Protein AF-A0A9Q8WI59-F1 (afdb_monomer)

Organism: NCBI:txid145971

pLDDT: mean 97.94, std 1.36, range [86.5, 98.88]

Nearest PDB structures (foldseek):
  1bpl-assembly1_A  TM=9.957E-01  e=8.759E-16  Bacillus licheniformis
  3bh4-assembly2_B  TM=9.987E-01  e=9.321E-16  Bacillus amyloliquefaciens
  1e43-assembly1_A  TM=9.974E-01  e=1.737E-15  Bacillus amyloliquefaciens
  1ob0-assembly1_A  TM=9.979E-01  e=8.231E-15  Bacillus licheniformis
  4uzu-assembly1_A  TM=9.867E-01  e=9.920E-15  Geobacillus stearothermophilus

Sequence (131 aa):
MFQAFEWNIPADQQHWKRLKEAVPKLKAIGVDNIWLPPGCKAQSAEGNGYDIYDLYDLGEFDQKGGKSTKWGPKEDLIELCKAAKENGIGVYWDAVLNHKAGADKTERCRVVEVDENDRNKETSEPYEIEG

Mean predicted aligned error: 2.88 Å

Secondary structure (DSSP, 8-state):
-EE---TT--SSS-HHHHHHHHHHHHHHTT--EEE----SEESSTT--SSSEEESS-SS-S-BTTBSSBTTB-HHHHHHHHHHHHHTT-EEE-----S-----SS--EEEE--B-SS-TTSB-S--EEEE-

Foldseek 3Di:
DEALDDDPDFLPQCSLVVLLVCLLVCVVVPAQEYEYFAQADALAQLDSCLQPADSPQSLCDQPRNGSGHSNHHPVSNVSSCVSCVVSNHHYHHDDNDPDHHNDPAWDKDWDFDADPVDRVHTDDDIDIDTD

Solvent-accessible surface area (backbone atoms only — not comparable to full-atom values): 7354 Å² total; per-residue (Å²): 112,42,77,68,67,68,94,80,65,72,68,73,37,48,50,30,55,55,50,40,71,39,41,64,60,44,37,76,75,68,41,48,31,37,34,44,60,34,60,31,26,23,50,36,44,70,41,76,16,84,46,27,47,37,88,83,32,40,12,74,50,82,51,56,90,34,37,40,24,22,46,20,37,39,71,44,48,53,53,23,54,50,47,27,54,76,62,64,28,48,81,42,79,49,80,77,75,92,67,75,33,67,72,94,66,67,49,79,45,81,46,63,48,51,37,93,91,44,75,88,40,74,73,50,76,78,45,76,48,76,83

Radius of gyration: 19.03 Å; Cα contacts (8 Å, |Δi|>4): 237; chains: 1; bounding box: 47×27×52 Å

Structure (mmCIF, N/CA/C/O backbone):
data_AF-A0A9Q8WI59-F1
#
_entry.id   AF-A0A9Q8WI59-F1
#
loop_
_atom_site.group_PDB
_atom_site.id
_atom_site.type_symbol
_atom_site.label_atom_id
_atom_site.label_alt_id
_atom_site.label_comp_id
_atom_site.label_asym_id
_atom_site.label_entity_id
_atom_site.label_seq_id
_atom_site.pdbx_PDB_ins_code
_atom_site.Cartn_x
_atom_site.Cartn_y
_atom_site.Ca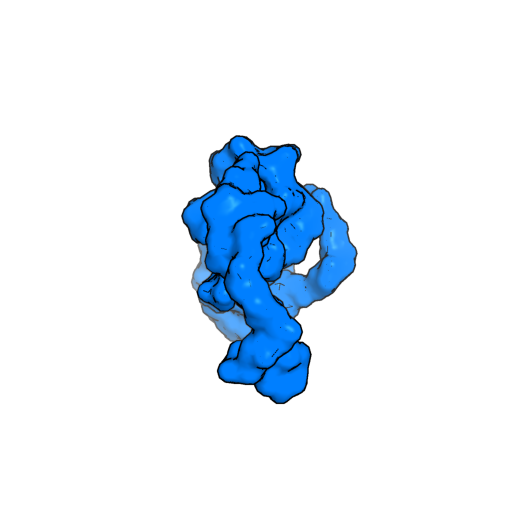rtn_z
_atom_site.occupancy
_atom_site.B_iso_or_equiv
_atom_site.auth_seq_id
_atom_site.auth_comp_id
_atom_site.auth_asym_id
_atom_site.auth_atom_id
_atom_site.pdbx_PDB_model_num
ATOM 1 N N . MET A 1 1 ? -18.381 -8.282 2.597 1.00 93.62 1 MET A N 1
ATOM 2 C CA . MET A 1 1 ? -16.993 -7.783 2.468 1.00 93.62 1 MET A CA 1
ATOM 3 C C . MET A 1 1 ? -17.049 -6.353 1.955 1.00 93.62 1 MET A C 1
ATOM 5 O O . MET A 1 1 ? -17.897 -6.085 1.114 1.00 93.62 1 MET A O 1
ATOM 9 N N . PHE A 1 2 ? -16.214 -5.455 2.479 1.00 98.25 2 PHE A N 1
ATOM 10 C CA . 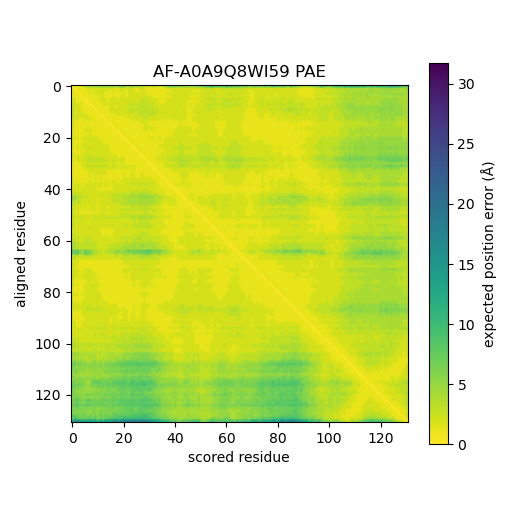PHE A 1 2 ? -16.211 -4.022 2.156 1.00 98.25 2 PHE A CA 1
ATOM 11 C C . PHE A 1 2 ? -14.813 -3.570 1.711 1.00 98.25 2 PHE A C 1
ATOM 13 O O . PHE A 1 2 ? -13.846 -3.788 2.441 1.00 98.25 2 PHE A O 1
ATOM 20 N N . GLN A 1 3 ? -14.700 -2.946 0.536 1.00 98.56 3 GLN A N 1
ATOM 21 C CA . GLN A 1 3 ? -13.463 -2.286 0.110 1.00 98.56 3 GLN A CA 1
ATOM 22 C C . GLN A 1 3 ? -13.307 -0.991 0.910 1.00 98.56 3 GLN A C 1
ATOM 24 O O . GLN A 1 3 ? -14.105 -0.068 0.776 1.00 98.56 3 GLN A O 1
ATOM 29 N N . ALA A 1 4 ? -12.299 -0.940 1.776 1.00 98.12 4 ALA A N 1
ATOM 30 C CA . ALA A 1 4 ? -12.166 0.087 2.802 1.00 98.12 4 ALA A CA 1
ATOM 31 C C . ALA A 1 4 ? -11.323 1.287 2.349 1.00 98.12 4 ALA A C 1
ATOM 33 O O . ALA A 1 4 ? -10.617 1.895 3.149 1.00 98.12 4 ALA A O 1
ATOM 34 N N . PHE A 1 5 ? -11.361 1.619 1.061 1.00 98.50 5 PHE A N 1
ATOM 35 C CA . PHE A 1 5 ? -10.666 2.762 0.478 1.00 98.50 5 PHE A CA 1
ATOM 36 C C . PHE A 1 5 ? -11.305 3.151 -0.856 1.00 98.50 5 PHE A C 1
ATOM 38 O O . PHE A 1 5 ? -12.027 2.366 -1.469 1.00 98.50 5 PHE A O 1
ATOM 45 N N . GLU A 1 6 ? -10.995 4.354 -1.319 1.00 98.00 6 GLU A N 1
ATOM 46 C CA . GLU A 1 6 ? -11.267 4.813 -2.677 1.00 98.00 6 GLU A CA 1
ATOM 47 C C . GLU A 1 6 ? -10.039 5.566 -3.214 1.00 98.00 6 GLU A C 1
ATOM 49 O O . GLU A 1 6 ? -9.076 5.800 -2.480 1.00 98.00 6 GLU A O 1
ATOM 54 N N . TRP A 1 7 ? -10.021 5.871 -4.510 1.00 98.06 7 TRP A N 1
ATOM 55 C CA . TRP A 1 7 ? -8.820 6.347 -5.203 1.00 98.06 7 TRP A CA 1
ATOM 56 C C . TRP A 1 7 ? -8.325 7.724 -4.726 1.00 98.06 7 TRP A C 1
ATOM 58 O O . TRP A 1 7 ? -7.117 7.966 -4.666 1.00 98.06 7 TRP A O 1
ATOM 68 N N . ASN A 1 8 ? -9.249 8.617 -4.378 1.00 97.69 8 ASN A N 1
ATOM 69 C CA . ASN A 1 8 ? -9.018 10.039 -4.123 1.00 97.69 8 ASN A CA 1
ATOM 70 C C . ASN A 1 8 ? -8.911 10.386 -2.634 1.00 97.69 8 ASN A C 1
ATOM 72 O O . ASN A 1 8 ? -8.952 11.568 -2.282 1.00 97.69 8 ASN A O 1
ATOM 76 N N . ILE A 1 9 ? -8.730 9.387 -1.763 1.00 97.69 9 ILE A N 1
ATOM 77 C CA . ILE A 1 9 ? -8.539 9.635 -0.336 1.00 97.69 9 ILE A CA 1
ATOM 78 C C . ILE A 1 9 ? -7.324 10.556 -0.192 1.00 97.69 9 ILE A C 1
ATOM 80 O O . ILE A 1 9 ? -6.288 10.282 -0.810 1.00 97.69 9 ILE A O 1
ATOM 84 N N . PRO A 1 10 ? -7.427 11.648 0.584 1.00 97.56 10 PRO A N 1
ATOM 85 C CA . PRO A 1 10 ? -6.324 12.583 0.748 1.00 97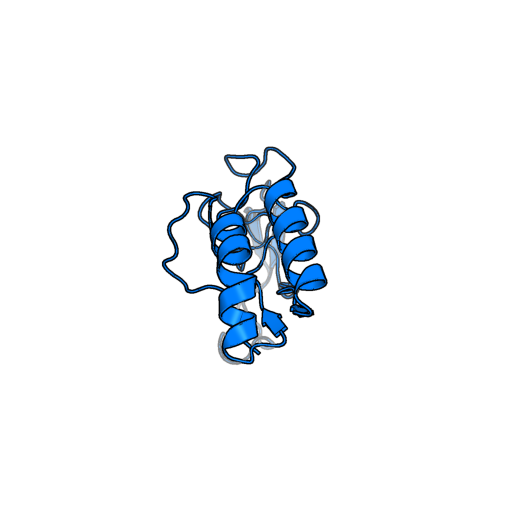.56 10 PRO A CA 1
ATOM 86 C C . PRO A 1 10 ? -5.097 11.877 1.332 1.00 97.56 10 PRO A C 1
ATOM 88 O O . PRO A 1 10 ? -5.215 11.042 2.230 1.00 97.56 10 PRO A O 1
ATOM 91 N N . ALA A 1 11 ? -3.908 12.236 0.846 1.00 97.38 11 ALA A N 1
ATOM 92 C CA . ALA A 1 11 ? -2.626 11.729 1.339 1.00 97.38 11 ALA A CA 1
ATOM 93 C C . ALA A 1 11 ? -2.212 12.395 2.669 1.00 97.38 11 ALA A C 1
ATOM 95 O O . ALA A 1 11 ? -1.109 12.907 2.824 1.00 97.38 11 ALA A O 1
ATOM 96 N N . ASP A 1 12 ? -3.125 12.417 3.638 1.00 97.88 12 ASP A N 1
ATOM 97 C CA . ASP A 1 12 ? -2.945 13.064 4.942 1.00 97.88 12 ASP A CA 1
ATOM 98 C C . ASP A 1 12 ? -2.541 12.095 6.062 1.00 97.88 12 ASP A C 1
ATOM 100 O O . ASP A 1 12 ? -2.481 12.477 7.236 1.00 97.88 12 ASP A O 1
ATOM 104 N N . GLN A 1 13 ? -2.258 10.838 5.704 1.00 98.00 13 GLN A N 1
ATOM 105 C CA . GLN A 1 13 ? -1.777 9.801 6.616 1.00 98.00 13 GLN A CA 1
ATOM 106 C C . GLN A 1 13 ? -2.770 9.465 7.747 1.00 98.00 13 GLN A C 1
ATOM 108 O O . GLN A 1 13 ? -2.373 8.899 8.763 1.00 98.00 13 GLN A O 1
ATOM 113 N N . GLN A 1 14 ? -4.058 9.814 7.607 1.00 98.50 14 GLN A N 1
ATOM 114 C CA . GLN A 1 14 ? -5.082 9.548 8.631 1.00 98.50 14 GLN A CA 1
ATOM 115 C C . GLN A 1 14 ? -6.020 8.382 8.283 1.00 98.50 14 GLN A C 1
ATOM 117 O O . GLN A 1 14 ? -6.953 8.101 9.039 1.00 98.50 14 GLN A O 1
ATOM 122 N N . HIS A 1 15 ? -5.824 7.694 7.154 1.00 98.75 15 HIS A N 1
ATOM 123 C CA . HIS A 1 15 ? -6.771 6.678 6.682 1.00 98.75 15 HIS A CA 1
ATOM 124 C C . HIS A 1 15 ? -6.926 5.503 7.653 1.00 98.75 15 HIS A C 1
ATOM 126 O O . HIS A 1 15 ? -8.049 5.106 7.965 1.00 98.75 15 HIS A O 1
ATOM 132 N N . TRP A 1 16 ? -5.828 5.011 8.229 1.00 98.81 16 TRP A N 1
ATOM 133 C CA . TRP A 1 16 ? -5.884 3.963 9.257 1.00 98.81 16 TRP A CA 1
ATOM 134 C C . TRP A 1 16 ? -6.722 4.362 10.473 1.00 98.81 16 TRP A C 1
ATOM 136 O O . TRP A 1 16 ? -7.539 3.569 10.948 1.00 98.81 16 TRP A O 1
ATOM 146 N N . LYS A 1 17 ? -6.614 5.616 10.925 1.00 98.88 17 LYS A N 1
ATOM 147 C CA . LYS A 1 17 ? -7.422 6.136 12.037 1.00 98.88 17 LYS A CA 1
ATOM 148 C C . LYS A 1 17 ? -8.897 6.262 11.664 1.00 98.88 17 LYS A C 1
ATOM 150 O O . LYS A 1 17 ? -9.745 5.831 12.442 1.00 98.88 17 LYS A O 1
ATOM 155 N N . ARG A 1 18 ? -9.205 6.764 10.461 1.00 98.69 18 ARG A N 1
ATOM 156 C CA . ARG A 1 18 ? -10.587 6.830 9.946 1.00 98.69 18 ARG A CA 1
ATOM 157 C C . ARG A 1 18 ? -11.237 5.454 9.915 1.00 98.69 18 ARG A C 1
ATOM 159 O O . ARG A 1 18 ? -12.372 5.300 10.361 1.00 98.69 18 ARG A O 1
ATOM 166 N N . LEU A 1 19 ? -10.515 4.447 9.424 1.00 98.62 19 LEU A N 1
ATOM 167 C CA . LEU A 1 19 ? -11.010 3.075 9.411 1.00 98.62 19 LEU A CA 1
ATOM 168 C C . LEU A 1 19 ? -11.210 2.536 10.825 1.00 98.62 19 LEU A C 1
ATOM 170 O O . LEU A 1 19 ? -12.252 1.939 11.089 1.00 98.62 19 LEU A O 1
ATOM 174 N N . LYS A 1 20 ? -10.278 2.800 11.749 1.00 98.81 20 LYS A N 1
ATOM 175 C CA . LYS A 1 20 ? -10.400 2.374 13.150 1.00 98.81 20 LYS A CA 1
ATOM 176 C C . LYS A 1 20 ? -11.689 2.907 13.781 1.00 98.81 20 LYS A C 1
ATOM 178 O O . LYS A 1 20 ? -12.412 2.160 14.432 1.00 98.81 20 LYS A O 1
ATOM 183 N N . GLU A 1 21 ? -11.999 4.182 13.553 1.00 98.75 21 GLU A N 1
ATOM 184 C CA . GLU A 1 21 ? -13.228 4.826 14.037 1.00 98.75 21 GLU A CA 1
ATOM 185 C C . GLU A 1 21 ? -14.497 4.311 13.335 1.00 98.75 21 GLU A C 1
ATOM 187 O O . GLU A 1 21 ? -15.580 4.297 13.925 1.00 98.75 21 GLU A O 1
ATOM 192 N N . ALA A 1 22 ? -14.381 3.874 12.079 1.00 98.38 22 ALA A N 1
ATOM 193 C CA . ALA A 1 22 ? -15.496 3.354 11.294 1.00 98.38 22 ALA A CA 1
ATOM 194 C C . ALA A 1 22 ? -15.847 1.891 11.615 1.00 98.38 22 ALA A C 1
ATOM 196 O O . ALA A 1 22 ? -17.005 1.509 11.441 1.00 98.38 22 ALA A O 1
ATOM 197 N N . VAL A 1 23 ? -14.898 1.081 12.099 1.00 98.62 23 VAL A N 1
ATOM 198 C CA . VAL A 1 23 ? -15.067 -0.364 12.360 1.00 98.62 23 VAL A CA 1
ATOM 199 C C . VAL A 1 23 ? -16.364 -0.708 13.119 1.00 98.62 23 VAL A C 1
ATOM 201 O O . VAL A 1 23 ? -17.118 -1.541 12.610 1.00 98.62 23 VAL A O 1
ATOM 204 N N . PRO A 1 24 ? -16.715 -0.071 14.258 1.00 98.25 24 PRO A N 1
ATOM 205 C CA . PRO A 1 24 ? -17.952 -0.404 14.972 1.00 98.25 24 PRO A CA 1
ATOM 206 C C . PRO A 1 24 ? -19.213 -0.118 14.147 1.00 98.25 24 PRO A C 1
ATOM 208 O O . PRO A 1 24 ? -20.172 -0.889 14.172 1.00 98.25 24 PRO A O 1
ATOM 211 N N . LYS A 1 25 ? -19.207 0.974 13.370 1.00 98.31 25 LYS A N 1
ATOM 212 C CA . LYS A 1 25 ? -20.325 1.349 12.491 1.00 98.31 25 LYS A CA 1
ATOM 213 C C . LYS A 1 25 ? -20.462 0.368 11.329 1.00 98.31 25 LYS A C 1
ATOM 215 O O . LYS A 1 25 ? -21.576 -0.032 11.008 1.00 98.31 25 LYS A O 1
ATOM 220 N N . LEU A 1 26 ? -19.340 -0.052 10.741 1.00 98.38 26 LEU A N 1
ATOM 221 C CA . LEU A 1 26 ? -19.304 -1.080 9.700 1.00 98.38 26 LEU A CA 1
ATOM 222 C C . LEU A 1 26 ? -19.851 -2.411 10.230 1.00 98.38 26 LEU A C 1
ATOM 224 O O . LEU A 1 26 ? -20.669 -3.045 9.562 1.00 98.38 26 LEU A O 1
ATOM 228 N N . LYS A 1 27 ? -19.481 -2.805 11.455 1.00 98.31 27 LYS A N 1
ATOM 229 C CA . LYS A 1 27 ? -20.021 -4.023 12.066 1.00 98.31 27 LYS A CA 1
ATOM 230 C C . LYS A 1 27 ? -21.529 -3.930 12.291 1.00 98.31 27 LYS A C 1
ATOM 232 O O . LYS A 1 27 ? -22.245 -4.878 11.983 1.00 98.31 27 LYS A O 1
ATOM 237 N N . ALA A 1 28 ? -22.017 -2.789 12.782 1.00 98.38 28 ALA A N 1
ATOM 238 C CA . ALA A 1 28 ? -23.439 -2.565 13.050 1.00 98.38 28 ALA A CA 1
ATOM 239 C C . ALA A 1 28 ? -24.326 -2.700 11.797 1.00 98.38 28 ALA A C 1
ATOM 241 O O . ALA A 1 28 ? -25.492 -3.067 11.918 1.00 98.38 28 ALA A O 1
ATOM 242 N N . ILE A 1 29 ? -23.775 -2.447 10.604 1.00 98.19 29 ILE A N 1
ATOM 243 C CA . ILE A 1 29 ? -24.475 -2.625 9.320 1.00 98.19 29 ILE A CA 1
ATOM 244 C C . ILE A 1 29 ? -24.212 -3.993 8.662 1.00 98.19 29 ILE A C 1
ATOM 246 O O . ILE A 1 29 ? -24.596 -4.203 7.515 1.00 98.19 29 ILE A O 1
ATOM 2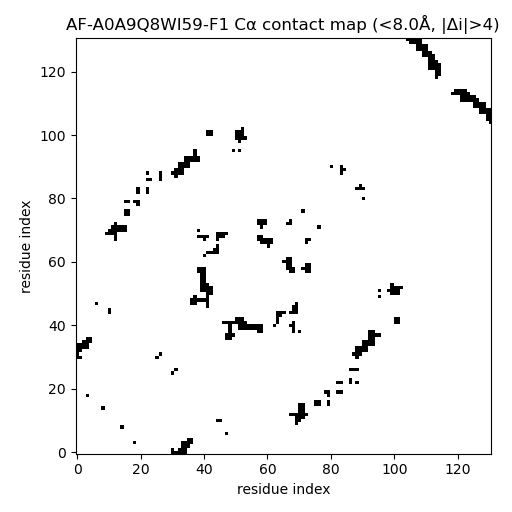50 N N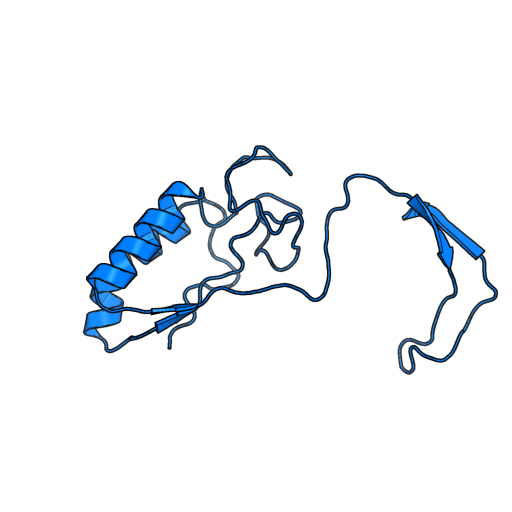 . GLY A 1 30 ? -23.565 -4.928 9.366 1.00 98.12 30 GLY A N 1
ATOM 251 C CA . GLY A 1 30 ? -23.360 -6.306 8.909 1.00 98.12 30 GLY A CA 1
ATOM 252 C C . GLY A 1 30 ? -22.085 -6.553 8.096 1.00 98.12 30 GLY A C 1
ATOM 253 O O . GLY A 1 30 ? -21.985 -7.569 7.411 1.00 98.12 30 GLY A O 1
ATOM 254 N N . VAL A 1 31 ? -21.093 -5.655 8.132 1.00 98.62 31 VAL A N 1
ATOM 255 C CA . VAL A 1 31 ? -19.785 -5.929 7.515 1.00 98.62 31 VAL A CA 1
ATOM 256 C C . VAL A 1 31 ? -18.973 -6.863 8.411 1.00 98.62 31 VAL A C 1
ATOM 258 O O . VAL A 1 31 ? -18.616 -6.505 9.529 1.00 98.62 31 VAL A O 1
ATOM 261 N N . ASP A 1 32 ? -18.616 -8.032 7.878 1.00 98.12 32 ASP A N 1
ATOM 262 C CA . ASP A 1 32 ? -17.770 -9.010 8.580 1.00 98.12 32 ASP A CA 1
ATOM 263 C C . ASP A 1 32 ? -16.298 -8.992 8.155 1.00 98.12 32 ASP A C 1
ATOM 265 O O . ASP A 1 32 ? -15.455 -9.521 8.869 1.00 98.12 32 ASP A O 1
ATOM 269 N N . ASN A 1 33 ? -15.969 -8.410 6.998 1.00 98.69 33 ASN A N 1
ATOM 270 C CA . ASN A 1 33 ? -14.596 -8.352 6.485 1.00 98.69 33 ASN A CA 1
ATOM 271 C C . ASN A 1 33 ? -14.350 -7.041 5.735 1.00 98.69 33 ASN A C 1
ATOM 273 O O . ASN A 1 33 ? -15.192 -6.643 4.917 1.00 98.69 33 ASN A O 1
ATOM 277 N N . ILE A 1 34 ? -13.188 -6.428 5.963 1.00 98.75 34 ILE A N 1
ATOM 278 C CA . ILE A 1 34 ? -12.697 -5.255 5.234 1.00 98.75 34 ILE A CA 1
ATOM 279 C C . ILE A 1 34 ? -11.462 -5.607 4.405 1.00 98.75 34 ILE A C 1
ATOM 281 O O . ILE A 1 34 ? -10.581 -6.329 4.866 1.00 98.75 34 ILE A O 1
ATOM 285 N N . TRP A 1 35 ? -11.395 -5.075 3.189 1.00 98.81 35 TRP A N 1
ATOM 286 C CA . TRP A 1 35 ? -10.214 -5.133 2.333 1.00 98.81 35 TRP A CA 1
ATOM 287 C C . TRP A 1 35 ? -9.498 -3.784 2.384 1.00 98.81 35 TRP A C 1
ATOM 289 O O . TRP A 1 35 ? -10.076 -2.758 2.016 1.00 98.81 35 TRP A O 1
ATOM 299 N N . LEU A 1 36 ? -8.274 -3.790 2.913 1.00 98.75 36 LEU A N 1
ATOM 300 C CA . LEU A 1 36 ? -7.423 -2.607 3.016 1.00 98.75 36 LEU A CA 1
ATOM 301 C C . LEU A 1 36 ? -6.743 -2.307 1.671 1.00 98.75 36 LEU A C 1
ATOM 303 O O . LEU A 1 36 ? -6.507 -3.242 0.909 1.00 98.75 36 LEU A O 1
ATOM 307 N N . PRO A 1 37 ? -6.388 -1.041 1.386 1.00 98.50 37 PRO A N 1
ATOM 308 C CA . PRO A 1 37 ? -5.516 -0.730 0.256 1.00 98.50 37 PRO A CA 1
ATOM 309 C C . PRO A 1 37 ? -4.115 -1.340 0.453 1.00 98.50 37 PRO A C 1
ATOM 311 O O . PRO A 1 37 ? -3.779 -1.735 1.577 1.00 98.50 37 PRO A O 1
ATOM 314 N N . PRO A 1 38 ? -3.261 -1.372 -0.589 1.00 98.56 38 PRO A N 1
ATOM 315 C CA . PRO A 1 38 ? -1.870 -1.784 -0.431 1.00 98.56 38 PRO A CA 1
ATOM 316 C C . PRO A 1 38 ? -1.159 -0.870 0.580 1.00 98.56 38 PRO A C 1
ATOM 318 O O . PRO A 1 38 ? -0.964 0.322 0.340 1.00 98.56 38 PRO A O 1
ATOM 321 N N . GLY A 1 39 ? -0.826 -1.426 1.748 1.00 97.81 39 GLY A N 1
ATOM 322 C CA . GLY A 1 39 ? -0.303 -0.672 2.894 1.00 97.81 39 GLY A CA 1
ATOM 323 C C . GLY A 1 39 ? 1.219 -0.699 3.040 1.00 97.81 39 GLY A C 1
ATOM 324 O O . GLY A 1 39 ? 1.735 -0.295 4.078 1.00 97.81 39 GLY A O 1
ATOM 325 N N . CYS A 1 40 ? 1.924 -1.203 2.029 1.00 98.50 40 CYS A N 1
ATOM 326 C CA . CYS A 1 40 ? 3.382 -1.201 1.941 1.00 98.50 40 CYS A CA 1
ATOM 327 C C . CYS A 1 40 ? 3.897 0.096 1.281 1.00 98.50 40 CYS A C 1
ATOM 329 O O . CYS A 1 40 ? 3.141 0.810 0.616 1.00 98.50 40 CYS A O 1
ATOM 331 N N . LYS A 1 41 ? 5.188 0.407 1.432 1.00 98.69 41 LYS A N 1
ATOM 332 C CA . LYS A 1 41 ? 5.810 1.621 0.891 1.00 98.69 41 LYS A CA 1
ATOM 333 C C . LYS A 1 41 ? 5.756 1.633 -0.637 1.00 98.69 41 LYS A C 1
ATOM 335 O O . LYS A 1 41 ? 6.261 0.725 -1.300 1.00 98.69 41 LYS A O 1
ATOM 340 N N . ALA A 1 42 ? 5.158 2.688 -1.181 1.00 98.25 42 ALA A N 1
ATOM 341 C CA . ALA A 1 42 ? 5.079 2.964 -2.611 1.00 98.25 42 ALA A CA 1
ATOM 342 C C . ALA A 1 42 ? 6.298 3.763 -3.104 1.00 98.25 42 ALA A C 1
ATOM 344 O O . ALA A 1 42 ? 7.098 4.251 -2.304 1.00 98.25 42 ALA A O 1
ATOM 345 N N . GLN A 1 43 ? 6.420 3.952 -4.421 1.00 97.88 43 GLN A N 1
ATOM 346 C CA . GLN A 1 43 ? 7.492 4.766 -5.015 1.00 97.88 43 GLN A CA 1
ATOM 347 C C . GLN A 1 43 ? 7.456 6.245 -4.575 1.00 97.88 43 GLN A C 1
ATOM 349 O O . GLN A 1 43 ? 8.450 6.952 -4.734 1.00 97.88 43 GLN A O 1
ATOM 354 N N . SER A 1 44 ? 6.320 6.724 -4.052 1.00 96.69 44 SER A N 1
ATOM 355 C CA . SER A 1 44 ? 6.141 8.077 -3.518 1.00 96.69 44 SER A CA 1
ATOM 356 C C . SER A 1 44 ? 5.233 8.079 -2.285 1.00 96.69 44 SER A C 1
ATOM 358 O O . SER A 1 44 ? 4.407 7.181 -2.109 1.00 96.69 44 SER A O 1
ATOM 360 N N . ALA A 1 45 ? 5.343 9.114 -1.448 1.00 94.25 45 ALA A N 1
ATOM 361 C CA . ALA A 1 45 ? 4.532 9.264 -0.236 1.00 94.25 45 ALA A CA 1
ATOM 362 C C . ALA A 1 45 ? 3.012 9.374 -0.501 1.00 94.25 45 ALA A C 1
ATOM 364 O O . ALA A 1 45 ? 2.210 9.073 0.382 1.00 94.25 45 ALA A O 1
ATOM 365 N N . GLU A 1 46 ? 2.615 9.781 -1.709 1.00 96.12 46 GLU A N 1
ATOM 366 C CA . GLU A 1 46 ? 1.214 9.964 -2.118 1.00 96.12 46 GLU A CA 1
ATOM 367 C C . GLU A 1 46 ? 0.670 8.789 -2.948 1.00 96.12 46 GLU A C 1
ATOM 369 O O . GLU A 1 46 ? -0.502 8.791 -3.333 1.00 96.12 46 GLU A O 1
ATOM 374 N N . GLY A 1 47 ? 1.506 7.780 -3.224 1.00 96.25 47 GLY A N 1
ATOM 375 C CA . GLY A 1 47 ? 1.129 6.603 -4.000 1.00 96.25 47 GLY A CA 1
ATOM 376 C C . GLY A 1 47 ? -0.019 5.829 -3.351 1.00 96.25 47 GLY A C 1
ATOM 377 O O . GLY A 1 47 ? -0.074 5.653 -2.133 1.00 96.25 47 GLY A O 1
ATOM 378 N N . ASN A 1 48 ? -0.940 5.328 -4.177 1.00 97.94 48 ASN A N 1
ATOM 379 C CA . ASN A 1 48 ? -2.024 4.454 -3.715 1.00 97.94 48 ASN A CA 1
ATOM 380 C C . ASN A 1 48 ? -1.526 3.052 -3.320 1.00 97.94 48 ASN A C 1
ATOM 382 O O . ASN A 1 48 ? -2.298 2.272 -2.767 1.00 97.94 48 ASN A O 1
ATOM 386 N N . GLY A 1 49 ? -0.258 2.727 -3.597 1.00 97.75 49 GLY A N 1
ATOM 387 C CA . GLY A 1 49 ? 0.392 1.497 -3.152 1.00 97.75 49 GLY A CA 1
ATOM 388 C C . GLY A 1 49 ? 0.479 0.400 -4.214 1.00 97.75 49 GLY A C 1
ATOM 389 O O . GLY A 1 49 ? 1.192 -0.579 -4.012 1.00 97.75 49 GLY A O 1
ATOM 390 N N . TYR A 1 50 ? -0.181 0.566 -5.367 1.00 98.50 50 TYR A N 1
ATOM 391 C CA . TYR A 1 50 ? 0.004 -0.324 -6.523 1.00 98.50 50 TYR A CA 1
ATOM 392 C C . TYR A 1 50 ? 1.367 -0.130 -7.197 1.00 98.50 50 TYR A C 1
ATOM 394 O O . TYR A 1 50 ? 1.897 -1.057 -7.797 1.00 98.50 50 TYR A O 1
ATOM 402 N N . ASP A 1 51 ? 1.964 1.045 -7.030 1.00 97.88 51 ASP A N 1
ATOM 403 C CA . ASP A 1 51 ? 3.346 1.391 -7.340 1.00 97.88 51 ASP A CA 1
ATOM 404 C C . ASP A 1 51 ? 4.302 0.925 -6.226 1.00 97.88 51 ASP A C 1
ATOM 406 O O . ASP A 1 51 ? 5.037 1.713 -5.629 1.00 97.88 51 ASP A O 1
ATOM 410 N N . ILE A 1 52 ? 4.255 -0.375 -5.922 1.00 97.88 52 ILE A N 1
ATOM 411 C CA . ILE A 1 52 ? 4.916 -0.990 -4.768 1.00 97.88 52 ILE A CA 1
ATOM 412 C C . ILE A 1 52 ? 6.448 -0.920 -4.850 1.00 97.88 52 ILE A C 1
ATOM 414 O O . ILE A 1 52 ? 7.065 -1.471 -5.763 1.00 97.88 52 ILE A O 1
ATOM 418 N N . TYR A 1 53 ? 7.080 -0.302 -3.852 1.00 98.56 53 TYR A N 1
ATOM 419 C CA . TYR A 1 53 ? 8.536 -0.192 -3.754 1.00 98.56 53 TYR A CA 1
ATOM 420 C C . TYR A 1 53 ? 9.121 -1.219 -2.782 1.00 98.56 53 TYR A C 1
ATOM 422 O O . TYR A 1 53 ? 9.912 -2.069 -3.193 1.00 98.56 53 TYR A O 1
ATOM 430 N N . ASP A 1 54 ? 8.690 -1.225 -1.520 1.00 98.44 54 ASP A N 1
ATOM 431 C CA . ASP A 1 54 ? 9.195 -2.141 -0.491 1.00 98.44 54 ASP A CA 1
ATOM 432 C C . ASP A 1 54 ? 8.030 -2.851 0.206 1.00 98.44 54 ASP A C 1
ATOM 434 O O . ASP A 1 54 ? 7.209 -2.230 0.875 1.00 98.44 54 ASP A O 1
ATOM 438 N N . LEU A 1 55 ? 7.959 -4.176 0.029 1.00 98.19 55 LEU A N 1
ATOM 439 C CA . LEU A 1 55 ? 6.905 -5.029 0.590 1.00 98.19 55 LEU A CA 1
ATOM 440 C C . LEU A 1 55 ? 7.028 -5.199 2.110 1.00 98.19 55 LEU A C 1
ATOM 442 O O . LEU A 1 55 ? 6.055 -5.589 2.752 1.00 98.19 55 LEU A O 1
ATOM 446 N N . TYR A 1 56 ? 8.203 -4.931 2.681 1.00 98.19 56 TYR A N 1
ATOM 447 C CA . TYR A 1 56 ? 8.448 -5.067 4.115 1.00 98.19 56 TYR A CA 1
ATOM 448 C C . TYR A 1 56 ? 8.208 -3.767 4.878 1.00 98.19 56 TYR A C 1
ATOM 450 O O . TYR A 1 56 ? 7.931 -3.810 6.074 1.00 98.19 56 TYR A O 1
ATOM 458 N N . ASP A 1 57 ? 8.275 -2.623 4.202 1.00 98.56 57 ASP A N 1
ATOM 459 C CA . ASP A 1 57 ? 8.043 -1.326 4.820 1.00 98.56 57 ASP A CA 1
ATOM 460 C C . ASP A 1 57 ? 6.542 -1.011 4.870 1.00 98.56 57 ASP A C 1
ATOM 462 O O . ASP A 1 57 ? 5.944 -0.578 3.888 1.00 98.56 57 ASP A O 1
ATOM 466 N N . LEU A 1 58 ? 5.921 -1.199 6.036 1.00 98.50 58 LEU A N 1
ATOM 467 C CA . LEU A 1 58 ? 4.507 -0.868 6.286 1.00 98.50 58 LEU A CA 1
ATOM 468 C C . LEU A 1 58 ? 4.297 0.599 6.708 1.00 98.50 58 LEU A C 1
ATOM 470 O O . LEU A 1 58 ? 3.337 0.924 7.410 1.00 98.50 58 LEU A O 1
ATOM 474 N N . GLY A 1 59 ? 5.226 1.485 6.344 1.00 98.25 59 GLY A N 1
ATOM 475 C CA . GLY A 1 59 ? 5.283 2.860 6.832 1.00 98.25 59 GLY A CA 1
ATOM 476 C C . GLY A 1 59 ? 6.093 2.987 8.124 1.00 98.25 59 GLY A C 1
ATOM 477 O O . GLY A 1 59 ? 5.675 3.683 9.054 1.00 98.25 59 GLY A O 1
ATOM 478 N N . GLU A 1 60 ? 7.210 2.262 8.218 1.00 98.31 60 GLU A N 1
ATOM 479 C CA . GLU A 1 60 ? 8.084 2.210 9.393 1.00 98.31 60 GLU A CA 1
ATOM 480 C C . GLU A 1 60 ? 9.499 2.759 9.154 1.00 98.31 60 GLU A C 1
ATOM 482 O O . GLU A 1 60 ? 10.131 3.206 10.114 1.00 98.31 60 GLU A O 1
ATOM 487 N N . PHE A 1 61 ? 9.965 2.807 7.902 1.00 98.38 61 PHE A N 1
ATOM 488 C CA . PHE A 1 61 ? 11.295 3.309 7.540 1.00 98.38 61 PHE A CA 1
ATOM 489 C C . PHE A 1 61 ? 11.217 4.615 6.745 1.00 98.38 61 PHE A C 1
ATOM 491 O O . PHE A 1 61 ? 10.288 4.825 5.968 1.00 98.38 61 PHE A O 1
ATOM 498 N N . ASP A 1 62 ? 12.205 5.499 6.921 1.00 97.69 62 ASP A N 1
ATOM 499 C CA . ASP A 1 62 ? 12.297 6.744 6.152 1.00 97.69 62 ASP A CA 1
ATOM 500 C C . ASP A 1 62 ? 12.804 6.457 4.730 1.00 97.69 62 ASP A C 1
ATOM 502 O O . ASP A 1 62 ? 13.991 6.217 4.508 1.00 97.69 62 ASP A O 1
ATOM 506 N N . GLN A 1 63 ? 11.874 6.396 3.775 1.00 96.94 63 GLN A N 1
ATOM 507 C CA . GLN A 1 63 ? 12.124 6.012 2.385 1.00 96.94 63 GLN A CA 1
ATOM 508 C C . GLN A 1 63 ? 11.161 6.757 1.455 1.00 96.94 63 GLN A C 1
ATOM 510 O O . GLN A 1 63 ? 10.015 7.009 1.818 1.00 96.94 63 GLN A O 1
ATOM 515 N N . LYS A 1 64 ? 11.600 7.074 0.230 1.00 96.62 64 LYS A N 1
ATOM 516 C CA . LYS A 1 64 ? 10.755 7.678 -0.824 1.00 96.62 6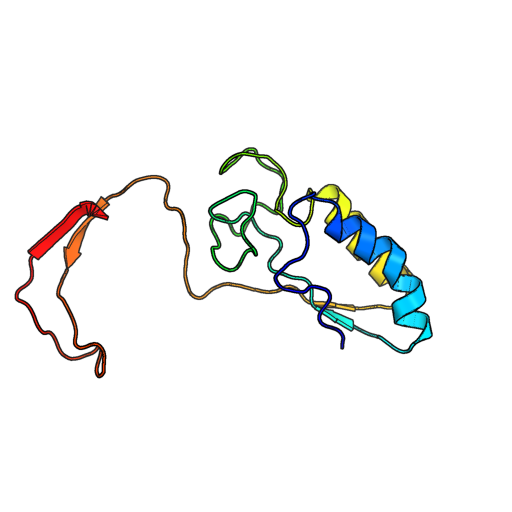4 LYS A CA 1
ATOM 517 C C . LYS A 1 64 ? 9.981 8.937 -0.376 1.00 96.62 64 LYS A C 1
ATOM 519 O O . LYS A 1 64 ? 8.840 9.162 -0.775 1.00 96.62 64 LYS A O 1
ATOM 524 N N . GLY A 1 65 ? 10.625 9.775 0.441 1.00 93.00 65 GLY A N 1
ATOM 525 C CA . GLY A 1 65 ? 10.086 11.066 0.884 1.00 93.00 65 GLY A CA 1
ATOM 526 C C . GLY A 1 65 ? 9.370 11.050 2.238 1.00 93.00 65 GLY A C 1
ATOM 527 O O . GLY A 1 65 ? 8.845 12.088 2.636 1.00 93.00 65 GLY A O 1
ATOM 528 N N . GLY A 1 66 ? 9.360 9.925 2.963 1.00 95.25 66 GLY A N 1
ATOM 529 C CA . GLY A 1 66 ? 8.947 9.916 4.366 1.00 95.25 66 GLY A CA 1
ATOM 530 C C . GLY A 1 66 ? 8.832 8.534 5.010 1.00 95.25 66 GLY A C 1
ATOM 531 O O . GLY A 1 66 ? 8.954 7.491 4.366 1.00 95.25 66 GLY A O 1
ATOM 532 N N . LYS A 1 67 ? 8.546 8.533 6.319 1.00 97.31 67 LYS A N 1
ATOM 533 C CA . LYS A 1 67 ? 8.306 7.303 7.089 1.00 97.31 67 LYS A CA 1
ATOM 534 C C . LYS A 1 67 ? 6.987 6.633 6.694 1.00 97.31 67 LYS A C 1
ATOM 536 O O . LYS A 1 67 ? 6.983 5.476 6.285 1.00 97.31 67 LYS A O 1
ATOM 541 N N . SER A 1 68 ? 5.875 7.354 6.827 1.00 97.88 68 SER A N 1
ATOM 542 C CA . SER A 1 68 ? 4.517 6.832 6.628 1.00 97.88 68 SER A CA 1
ATOM 543 C C . SER A 1 68 ? 4.216 6.489 5.167 1.00 97.88 68 SER A C 1
ATOM 545 O O . SER A 1 68 ? 4.776 7.076 4.244 1.00 97.88 68 SER A O 1
ATOM 547 N N . THR A 1 69 ? 3.252 5.592 4.957 1.00 98.56 69 THR A N 1
ATOM 548 C CA . THR A 1 69 ? 2.570 5.473 3.657 1.00 98.56 69 THR A CA 1
ATOM 549 C C . THR A 1 69 ? 1.519 6.577 3.503 1.00 98.56 69 THR A C 1
ATOM 551 O O . THR A 1 69 ? 1.194 7.257 4.482 1.00 98.56 69 THR A O 1
ATOM 554 N N . LYS A 1 70 ? 0.907 6.697 2.314 1.00 98.38 70 LYS A N 1
ATOM 555 C CA . LYS A 1 70 ? -0.281 7.541 2.078 1.00 98.38 70 LYS A CA 1
ATOM 556 C C . LYS A 1 70 ? -1.346 7.375 3.170 1.00 98.38 70 LYS A C 1
ATOM 558 O O . LYS A 1 70 ? -2.009 8.332 3.571 1.00 98.38 70 LYS A O 1
ATOM 563 N N . TRP A 1 71 ? -1.513 6.142 3.638 1.00 98.62 71 TRP A N 1
ATOM 564 C CA . TRP A 1 71 ? -2.593 5.725 4.522 1.00 98.62 71 TRP A CA 1
ATOM 565 C C . TRP A 1 71 ? -2.325 6.006 6.002 1.00 98.62 71 TRP A C 1
ATOM 567 O O . TRP A 1 71 ? -3.273 6.179 6.773 1.00 98.62 71 TRP A O 1
ATOM 577 N N . GLY A 1 72 ? -1.051 6.063 6.389 1.00 98.56 72 GLY A N 1
ATOM 578 C CA . GLY A 1 72 ? -0.608 6.238 7.767 1.00 98.56 72 GLY A CA 1
ATOM 579 C C . GLY A 1 72 ? 0.665 5.451 8.092 1.00 98.56 72 GLY A C 1
ATOM 580 O O . GLY A 1 72 ? 1.164 4.685 7.255 1.00 98.56 72 GLY A O 1
ATOM 581 N N . PRO A 1 73 ? 1.209 5.646 9.302 1.00 98.50 73 PRO A N 1
ATOM 582 C CA . PRO A 1 73 ? 2.345 4.889 9.801 1.00 98.50 73 PRO A CA 1
ATOM 583 C C . PRO A 1 73 ? 1.914 3.489 10.283 1.00 98.50 73 PRO A C 1
ATOM 585 O O . PRO A 1 73 ? 0.735 3.248 10.575 1.00 98.50 73 PRO A O 1
ATOM 588 N N . LYS A 1 74 ? 2.872 2.560 10.387 1.00 98.69 74 LYS A N 1
ATOM 589 C CA . LYS A 1 74 ? 2.636 1.156 10.788 1.00 98.69 74 LYS A CA 1
ATOM 590 C C . LYS A 1 74 ? 1.889 1.027 12.117 1.00 98.69 74 LYS A C 1
ATOM 592 O O . LYS A 1 74 ? 1.082 0.115 12.293 1.00 98.69 74 LYS A O 1
ATOM 597 N N . GLU A 1 75 ? 2.143 1.933 13.054 1.00 98.75 75 GLU A N 1
ATOM 598 C CA . GLU A 1 75 ? 1.529 1.916 14.378 1.00 98.75 75 GLU A CA 1
ATOM 599 C C . GLU A 1 75 ? -0.000 2.097 14.298 1.00 98.75 75 GLU A C 1
ATOM 601 O O . GLU A 1 75 ? -0.740 1.363 14.954 1.00 98.75 75 GLU A O 1
ATOM 606 N N . ASP A 1 76 ? -0.495 2.982 13.425 1.00 98.81 76 ASP A N 1
ATOM 607 C CA . ASP A 1 76 ? -1.938 3.185 13.241 1.00 98.81 76 ASP A CA 1
ATOM 608 C C . ASP A 1 76 ? -2.609 1.987 12.545 1.00 98.81 76 ASP A C 1
ATOM 610 O O . ASP A 1 76 ? -3.755 1.648 12.857 1.00 98.81 76 ASP A O 1
ATOM 614 N N . LEU A 1 77 ? -1.897 1.310 11.636 1.00 98.81 77 LEU A N 1
ATOM 615 C CA . LEU A 1 77 ? -2.366 0.072 11.004 1.00 98.81 77 LEU A CA 1
ATOM 616 C C . LEU A 1 77 ? -2.551 -1.050 12.040 1.00 98.81 77 LEU A C 1
ATOM 618 O O . LEU A 1 77 ? -3.548 -1.773 12.003 1.00 98.81 77 LEU A O 1
ATOM 622 N N . ILE A 1 78 ? -1.620 -1.186 12.988 1.00 98.75 78 ILE A N 1
ATOM 623 C CA . ILE A 1 78 ? -1.721 -2.173 14.073 1.00 98.75 78 ILE A CA 1
ATOM 624 C C . ILE A 1 78 ? -2.950 -1.883 14.948 1.00 98.75 78 ILE A C 1
ATOM 626 O O . ILE A 1 78 ? -3.710 -2.804 15.264 1.00 98.75 78 ILE A O 1
ATOM 630 N N . GLU A 1 79 ? -3.191 -0.614 15.284 1.00 98.88 79 GLU A N 1
ATOM 631 C CA . GLU A 1 79 ? -4.366 -0.201 16.058 1.00 98.88 79 GLU A CA 1
ATOM 632 C C . GLU A 1 79 ? -5.686 -0.454 15.309 1.00 98.88 79 GLU A C 1
ATOM 634 O O . GLU A 1 79 ? -6.666 -0.893 15.917 1.00 98.88 79 GLU A O 1
ATOM 639 N N . LEU A 1 80 ? -5.722 -0.252 13.986 1.00 98.81 80 LEU A N 1
ATOM 640 C CA . LEU A 1 80 ? -6.857 -0.640 13.141 1.00 98.81 80 LEU A CA 1
ATOM 641 C C . LEU A 1 80 ? -7.109 -2.154 13.193 1.00 98.81 80 LEU A C 1
ATOM 643 O O . LEU A 1 80 ? -8.240 -2.580 13.432 1.00 98.81 80 LEU A O 1
ATOM 647 N N . CYS A 1 81 ? -6.073 -2.973 12.999 1.00 98.75 81 CYS A N 1
ATOM 648 C CA . CYS A 1 81 ? -6.185 -4.433 13.036 1.00 98.75 81 CYS A CA 1
ATOM 649 C C . CYS A 1 81 ? -6.688 -4.937 14.396 1.00 98.75 81 CYS A C 1
ATOM 651 O O . CYS A 1 81 ? -7.510 -5.856 14.455 1.00 98.75 81 CYS A O 1
ATOM 653 N N . LYS A 1 82 ? -6.238 -4.316 15.493 1.00 98.81 82 LYS A N 1
ATOM 654 C CA . LYS A 1 82 ? -6.725 -4.606 16.845 1.00 98.81 82 LYS A CA 1
ATOM 655 C C . LYS A 1 82 ? -8.211 -4.272 16.988 1.00 98.81 82 LYS A C 1
ATOM 657 O O . LYS A 1 82 ? -8.978 -5.142 17.395 1.00 98.81 82 LYS A O 1
ATOM 662 N N . ALA A 1 83 ? -8.629 -3.070 16.588 1.00 98.75 83 ALA A N 1
ATOM 663 C CA . ALA A 1 83 ? -10.032 -2.660 16.649 1.00 98.75 83 ALA A CA 1
ATOM 664 C C . ALA A 1 83 ? -10.936 -3.559 15.789 1.00 98.75 83 ALA A C 1
ATOM 666 O O . ALA A 1 83 ? -12.019 -3.949 16.229 1.00 98.75 83 ALA A O 1
ATOM 667 N N . ALA A 1 84 ? -10.488 -3.931 14.585 1.00 98.69 84 ALA A N 1
ATOM 668 C CA . ALA A 1 84 ? -11.200 -4.862 13.713 1.00 98.69 84 ALA A CA 1
ATOM 669 C C . ALA A 1 84 ? -11.404 -6.219 14.404 1.00 98.69 84 ALA A C 1
ATOM 671 O O . ALA A 1 84 ? -12.534 -6.700 14.495 1.00 98.69 84 ALA A O 1
ATOM 672 N N . LYS A 1 85 ? -10.339 -6.782 14.992 1.00 98.62 85 LYS A N 1
ATOM 673 C CA . LYS A 1 85 ? -10.402 -8.040 15.747 1.00 98.62 85 LYS A CA 1
ATOM 674 C C . LYS A 1 85 ? -11.360 -7.961 16.940 1.00 98.62 85 LYS A C 1
ATOM 676 O O . LYS A 1 85 ? -12.166 -8.869 17.121 1.00 98.62 85 LYS A O 1
ATOM 681 N N . GLU A 1 86 ? -11.300 -6.888 17.727 1.00 98.56 86 GLU A N 1
ATOM 682 C CA . GLU A 1 86 ? -12.177 -6.668 18.890 1.00 98.56 86 GLU A CA 1
ATOM 683 C C . GLU A 1 86 ? -13.662 -6.569 18.505 1.00 98.56 86 GLU A C 1
ATOM 685 O O . GLU A 1 86 ? -14.525 -6.997 19.267 1.00 98.56 86 GLU A O 1
ATOM 690 N N . ASN A 1 87 ? -13.964 -6.069 17.304 1.00 98.50 87 ASN A N 1
ATOM 691 C CA . ASN A 1 87 ? -15.329 -5.958 16.779 1.00 98.50 87 ASN A CA 1
A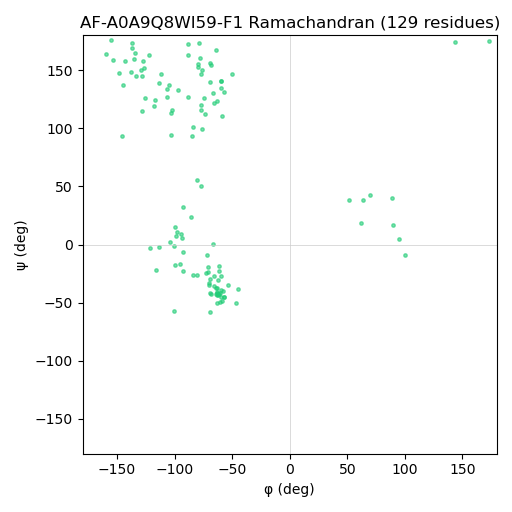TOM 692 C C . ASN A 1 87 ? -15.755 -7.162 15.917 1.00 98.50 87 ASN A C 1
ATOM 694 O O . ASN A 1 87 ? -16.836 -7.149 15.325 1.00 98.50 87 ASN A O 1
ATOM 698 N N . GLY A 1 88 ? -14.926 -8.207 15.817 1.00 98.25 88 GLY A N 1
ATOM 699 C CA . GLY A 1 88 ? -15.227 -9.381 14.998 1.00 98.25 88 GLY A CA 1
ATOM 700 C C . GLY A 1 88 ? -15.335 -9.061 13.502 1.00 98.25 88 GLY A C 1
ATOM 701 O O . GLY A 1 88 ? -16.225 -9.588 12.829 1.00 98.25 88 GLY A O 1
ATOM 702 N N . ILE A 1 89 ? -14.470 -8.171 13.009 1.00 98.69 89 ILE A N 1
ATOM 703 C CA . ILE A 1 89 ? -14.255 -7.885 11.587 1.00 98.69 89 ILE A CA 1
ATOM 704 C C . ILE A 1 89 ? -12.912 -8.490 11.157 1.00 98.69 89 ILE A C 1
ATOM 706 O O . ILE A 1 89 ? -11.872 -8.211 11.754 1.00 98.69 89 ILE A O 1
ATOM 710 N N . GLY A 1 90 ? -12.928 -9.300 10.099 1.00 98.62 90 GLY A N 1
ATOM 711 C CA . GLY A 1 90 ? -11.724 -9.793 9.436 1.00 98.62 90 GLY A CA 1
ATOM 712 C C . GLY A 1 90 ? -11.060 -8.726 8.562 1.00 98.62 90 GLY A C 1
ATOM 713 O O . GLY A 1 90 ? -11.722 -7.847 8.009 1.00 98.62 90 GLY A O 1
ATOM 714 N N . VAL A 1 91 ? -9.738 -8.811 8.429 1.00 98.69 91 VAL A N 1
ATOM 715 C CA . VAL A 1 91 ? -8.928 -7.879 7.635 1.00 98.69 91 VAL A CA 1
ATOM 716 C C . VAL A 1 91 ? -8.262 -8.645 6.499 1.00 98.69 91 VAL A C 1
ATOM 718 O O . VAL A 1 91 ? -7.549 -9.618 6.745 1.00 98.69 91 VAL A O 1
ATOM 721 N N . TYR A 1 92 ? -8.478 -8.194 5.266 1.00 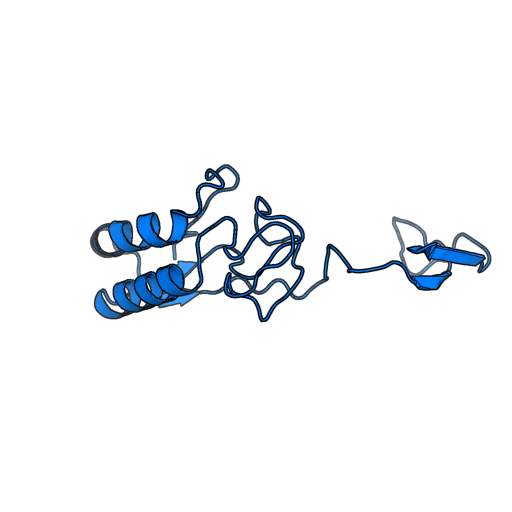98.69 92 TYR A N 1
ATOM 722 C CA . TYR A 1 92 ? -7.790 -8.685 4.076 1.00 98.69 92 TYR A CA 1
ATOM 723 C C . TYR A 1 92 ? -6.780 -7.656 3.583 1.00 98.69 92 TYR A C 1
ATOM 725 O O . TYR A 1 92 ? -7.075 -6.462 3.491 1.00 98.69 92 TYR A O 1
ATOM 733 N N . TRP A 1 93 ? -5.586 -8.152 3.280 1.00 98.25 93 TRP A N 1
ATOM 734 C CA . TRP A 1 93 ? -4.446 -7.371 2.826 1.00 98.25 93 TRP A CA 1
ATOM 735 C C . TRP A 1 93 ? -4.349 -7.405 1.300 1.00 98.25 93 TRP A C 1
ATOM 737 O O . TRP A 1 93 ? -4.436 -8.484 0.714 1.00 98.25 93 TRP A O 1
ATOM 747 N N . ASP A 1 94 ? -4.159 -6.249 0.662 1.00 98.31 94 ASP A N 1
ATOM 748 C CA . ASP A 1 94 ? -3.895 -6.182 -0.778 1.00 98.31 94 ASP A CA 1
ATOM 749 C C . ASP A 1 94 ? -2.433 -6.567 -1.066 1.00 98.31 94 ASP A C 1
ATOM 751 O O . ASP A 1 94 ? -1.495 -5.902 -0.617 1.00 98.31 94 ASP A O 1
ATOM 755 N N . ALA A 1 95 ? -2.236 -7.675 -1.781 1.00 97.50 95 ALA A N 1
ATOM 756 C CA . ALA A 1 95 ? -0.924 -8.233 -2.090 1.00 97.50 95 ALA A CA 1
ATOM 757 C C . ALA A 1 95 ? -0.526 -7.917 -3.540 1.00 97.50 95 ALA A C 1
ATOM 759 O O . ALA A 1 95 ? -0.832 -8.664 -4.472 1.00 97.50 95 ALA A O 1
ATOM 760 N N . VAL A 1 96 ? 0.215 -6.824 -3.725 1.00 98.25 96 VAL A N 1
ATOM 761 C CA . VAL A 1 96 ? 0.728 -6.402 -5.036 1.00 98.25 96 VAL A CA 1
ATOM 762 C C . VAL A 1 96 ? 2.047 -7.121 -5.327 1.00 98.25 96 VAL A C 1
ATOM 764 O O . VAL A 1 96 ? 3.114 -6.683 -4.908 1.00 98.25 96 VAL A O 1
ATOM 767 N N . LEU A 1 97 ? 1.966 -8.259 -6.023 1.00 98.19 97 LEU A N 1
ATOM 768 C CA . LEU A 1 97 ? 3.116 -9.151 -6.267 1.00 98.19 97 LEU A CA 1
ATOM 769 C C . LEU A 1 97 ? 3.547 -9.242 -7.738 1.00 98.19 97 LEU A C 1
ATOM 771 O O . LEU A 1 97 ? 4.515 -9.927 -8.051 1.00 98.19 97 LEU A O 1
ATOM 775 N N . ASN A 1 98 ? 2.839 -8.567 -8.648 1.00 98.38 98 ASN A N 1
ATOM 776 C CA . ASN A 1 98 ? 3.122 -8.639 -10.084 1.00 98.38 98 ASN A CA 1
ATOM 777 C C . ASN A 1 98 ? 4.438 -7.946 -10.480 1.00 98.38 98 ASN A C 1
ATOM 779 O O . ASN A 1 98 ? 5.092 -8.359 -11.429 1.00 98.38 98 ASN A O 1
ATOM 783 N N . HIS A 1 99 ? 4.791 -6.854 -9.803 1.00 97.94 99 HIS A N 1
ATOM 784 C CA . HIS A 1 99 ? 5.899 -5.982 -10.186 1.00 97.94 99 HIS A CA 1
ATOM 785 C C . HIS A 1 99 ? 6.439 -5.211 -8.975 1.00 97.94 99 HIS A C 1
ATOM 787 O O . HIS A 1 99 ? 5.889 -5.308 -7.879 1.00 97.94 99 HIS A O 1
ATOM 793 N N . LYS A 1 100 ? 7.508 -4.439 -9.191 1.00 97.81 100 LYS A N 1
ATOM 794 C CA . LYS A 1 100 ? 8.014 -3.415 -8.269 1.00 97.81 100 LYS A CA 1
ATOM 795 C C . LYS A 1 100 ? 8.201 -2.104 -9.034 1.00 97.81 100 LYS A C 1
ATOM 797 O O . LYS A 1 100 ? 8.483 -2.139 -10.229 1.00 97.81 100 LYS A O 1
ATOM 802 N N . ALA A 1 101 ? 8.058 -0.974 -8.354 1.00 97.69 101 ALA A N 1
ATOM 803 C CA . ALA A 1 101 ? 8.233 0.367 -8.904 1.00 97.69 101 ALA A CA 1
ATOM 804 C C . ALA A 1 101 ? 9.208 1.189 -8.049 1.00 97.69 101 ALA A C 1
ATOM 806 O O . ALA A 1 101 ? 9.421 0.895 -6.874 1.00 97.69 101 ALA A O 1
ATOM 807 N N . GLY A 1 102 ? 9.802 2.228 -8.641 1.00 96.50 102 GLY A N 1
ATOM 808 C CA . GLY A 1 102 ? 10.696 3.146 -7.932 1.00 96.50 102 GLY A CA 1
ATOM 809 C C . GLY A 1 102 ? 12.041 2.540 -7.531 1.00 96.50 102 GLY A C 1
ATOM 810 O O . GLY A 1 102 ? 12.481 2.773 -6.406 1.00 96.50 102 GLY A O 1
ATOM 811 N N . ALA A 1 103 ? 12.682 1.765 -8.412 1.00 97.69 103 ALA A N 1
ATOM 812 C CA . ALA A 1 103 ? 14.034 1.243 -8.184 1.00 97.69 103 ALA A CA 1
ATOM 813 C C . ALA A 1 103 ? 15.012 2.357 -7.756 1.00 97.69 103 ALA A C 1
ATOM 815 O O . ALA A 1 103 ? 14.869 3.512 -8.155 1.00 97.69 103 ALA A O 1
ATOM 816 N N . ASP A 1 104 ? 15.993 2.027 -6.912 1.00 97.69 104 ASP A N 1
ATOM 817 C CA . ASP A 1 104 ? 16.914 3.031 -6.350 1.00 97.69 104 ASP A CA 1
ATOM 818 C C . ASP A 1 104 ? 17.935 3.567 -7.353 1.00 97.69 104 ASP A C 1
ATOM 820 O O . ASP A 1 104 ? 18.468 4.661 -7.181 1.00 97.69 104 ASP A O 1
ATOM 824 N N . LYS A 1 105 ? 18.225 2.782 -8.386 1.00 97.38 105 LYS A N 1
ATOM 825 C CA . LYS A 1 105 ? 19.171 3.104 -9.447 1.00 97.38 105 LYS A CA 1
ATOM 826 C C . LYS A 1 105 ? 18.775 2.361 -10.714 1.00 97.38 105 LYS A C 1
ATOM 828 O O . LYS A 1 105 ? 18.111 1.327 -10.639 1.00 97.38 105 LYS A O 1
ATOM 833 N N . THR A 1 106 ? 19.245 2.880 -11.835 1.00 98.00 106 THR A N 1
ATOM 834 C CA . THR A 1 106 ? 19.209 2.193 -13.118 1.00 98.00 106 THR A CA 1
ATOM 835 C C . THR A 1 106 ? 20.339 1.168 -13.214 1.00 98.00 106 THR A C 1
ATOM 837 O O . THR A 1 106 ? 21.378 1.292 -12.552 1.00 98.00 106 THR A O 1
ATOM 840 N N . GLU A 1 107 ? 20.160 0.152 -14.052 1.00 98.19 107 GLU A N 1
ATOM 841 C CA . GLU A 1 107 ? 21.194 -0.806 -14.427 1.00 98.19 107 GLU A CA 1
ATOM 842 C C . GLU A 1 107 ? 21.203 -1.017 -15.945 1.00 98.19 107 GLU A C 1
ATOM 844 O O . GLU A 1 107 ? 20.174 -0.988 -16.623 1.00 98.19 107 GLU A O 1
ATOM 849 N N . ARG A 1 108 ? 22.401 -1.225 -16.505 1.00 98.06 108 ARG A N 1
ATOM 850 C CA . ARG A 1 108 ? 22.540 -1.537 -17.929 1.00 98.06 108 ARG A CA 1
ATOM 851 C C . ARG A 1 108 ? 22.106 -2.974 -18.171 1.00 98.06 108 ARG A C 1
ATOM 853 O O . ARG A 1 108 ? 22.639 -3.894 -17.550 1.00 98.06 108 ARG A O 1
ATOM 860 N N . CYS A 1 109 ? 21.173 -3.172 -19.092 1.00 97.31 109 CYS A N 1
ATOM 861 C CA . CYS A 1 109 ? 20.700 -4.495 -19.469 1.00 97.31 109 CYS A CA 1
ATOM 862 C C . CYS A 1 109 ? 20.537 -4.615 -20.984 1.00 97.31 109 CYS A C 1
ATOM 864 O O . CYS A 1 109 ? 20.249 -3.648 -21.691 1.00 97.31 109 CYS A O 1
ATOM 866 N N . ARG A 1 110 ? 20.760 -5.830 -21.491 1.00 97.88 110 ARG A N 1
ATOM 867 C CA . ARG A 1 110 ? 20.537 -6.159 -22.897 1.00 97.88 110 ARG A CA 1
ATOM 868 C C . ARG A 1 110 ? 19.090 -6.599 -23.077 1.00 97.88 110 ARG A C 1
ATOM 870 O O . ARG A 1 110 ? 18.645 -7.504 -22.375 1.00 97.88 110 ARG A O 1
ATOM 877 N N . VAL A 1 111 ? 18.388 -5.981 -24.018 1.00 97.56 111 VAL A N 1
ATOM 878 C CA . VAL A 1 111 ? 16.948 -6.152 -24.235 1.00 97.56 111 VAL A CA 1
ATOM 879 C C . VAL A 1 111 ? 16.621 -6.340 -25.715 1.00 97.56 111 VAL A C 1
ATOM 881 O O . VAL A 1 111 ? 17.446 -6.060 -26.586 1.00 97.56 111 VAL A O 1
ATOM 884 N N . VAL A 1 112 ? 15.403 -6.812 -25.972 1.00 98.12 112 VAL A N 1
ATOM 885 C CA . VAL A 1 112 ? 14.730 -6.814 -27.275 1.00 98.12 112 VAL A CA 1
ATOM 886 C C . VAL A 1 112 ? 13.352 -6.187 -27.098 1.00 98.12 112 VAL A C 1
ATOM 888 O O . VAL A 1 112 ? 12.723 -6.358 -26.050 1.00 98.12 112 VAL A O 1
ATOM 891 N N . GLU A 1 113 ? 12.879 -5.465 -28.105 1.00 98.00 113 GLU A N 1
ATOM 892 C CA . GLU A 1 113 ? 11.483 -5.040 -28.164 1.00 98.00 113 GLU A CA 1
ATOM 893 C C . GLU A 1 113 ? 10.603 -6.216 -28.601 1.00 98.00 113 GLU A C 1
ATOM 895 O O . GLU A 1 113 ? 11.021 -7.066 -29.394 1.00 98.00 113 GLU A O 1
ATOM 900 N N . VAL A 1 114 ? 9.379 -6.264 -28.080 1.00 98.44 114 VAL A N 1
ATOM 901 C CA . VAL A 1 114 ? 8.374 -7.271 -28.435 1.00 98.44 114 VAL A CA 1
ATOM 902 C C . VAL A 1 114 ? 7.079 -6.595 -28.868 1.00 98.44 114 VAL A C 1
ATOM 904 O O . VAL A 1 114 ? 6.763 -5.494 -28.414 1.00 98.44 114 VAL A O 1
ATOM 907 N N . ASP A 1 115 ? 6.319 -7.269 -29.729 1.00 98.19 115 ASP A N 1
ATOM 908 C CA . ASP A 1 115 ? 5.026 -6.798 -30.228 1.00 98.19 115 ASP A CA 1
ATOM 909 C C . ASP A 1 115 ? 4.031 -6.595 -29.067 1.00 98.19 115 ASP A C 1
ATOM 911 O O . ASP A 1 115 ? 3.900 -7.433 -28.169 1.00 98.19 115 ASP A O 1
ATOM 915 N N . GLU A 1 116 ? 3.308 -5.473 -29.069 1.00 97.25 116 GLU A N 1
ATOM 916 C CA . GLU A 1 116 ? 2.358 -5.137 -28.002 1.00 97.25 116 GLU A CA 1
ATOM 917 C C . GLU A 1 116 ? 1.163 -6.107 -27.935 1.00 97.25 116 GLU A C 1
ATOM 919 O O . GLU A 1 116 ? 0.602 -6.314 -26.853 1.00 97.25 116 GLU A O 1
ATOM 924 N N . ASN A 1 117 ? 0.804 -6.722 -29.071 1.00 97.94 117 ASN A N 1
ATOM 925 C CA . ASN A 1 117 ? -0.316 -7.654 -29.206 1.00 97.94 117 ASN A CA 1
ATOM 926 C C . ASN A 1 117 ? 0.117 -9.127 -29.084 1.00 97.94 117 ASN A C 1
ATOM 928 O O . ASN A 1 117 ? -0.728 -9.985 -28.831 1.00 97.94 117 ASN A O 1
ATOM 932 N N . ASP A 1 118 ? 1.413 -9.427 -29.226 1.00 97.94 118 ASP A N 1
ATOM 933 C CA . ASP A 1 118 ? 2.005 -10.744 -28.955 1.00 97.94 118 ASP A CA 1
ATOM 934 C C . ASP A 1 118 ? 3.425 -10.603 -28.392 1.00 97.94 118 ASP A C 1
ATOM 936 O O . ASP A 1 118 ? 4.421 -10.564 -29.115 1.00 97.94 118 ASP A O 1
ATOM 940 N N . ARG A 1 119 ? 3.523 -10.597 -27.060 1.00 97.31 119 ARG A N 1
ATOM 941 C CA . ARG A 1 119 ? 4.786 -10.391 -26.336 1.00 97.31 119 ARG A CA 1
ATOM 942 C C . ARG A 1 119 ? 5.812 -11.525 -26.505 1.00 97.31 119 ARG A C 1
ATOM 944 O O . ARG A 1 119 ? 6.885 -11.434 -25.920 1.00 97.31 119 ARG A O 1
ATOM 951 N N . ASN A 1 120 ? 5.503 -12.580 -27.270 1.00 97.62 120 ASN A N 1
ATOM 952 C CA . ASN A 1 120 ? 6.461 -13.629 -27.648 1.00 97.62 120 ASN A CA 1
ATOM 953 C C . ASN A 1 120 ? 7.147 -13.362 -28.996 1.00 97.62 120 ASN A C 1
ATOM 955 O O . ASN A 1 120 ? 8.028 -14.125 -29.393 1.00 97.62 120 ASN A O 1
ATOM 959 N N . LYS A 1 121 ? 6.729 -12.322 -29.721 1.00 98.38 121 LYS A N 1
ATOM 960 C CA . LYS A 1 121 ? 7.268 -11.968 -31.031 1.00 98.38 121 LYS A CA 1
A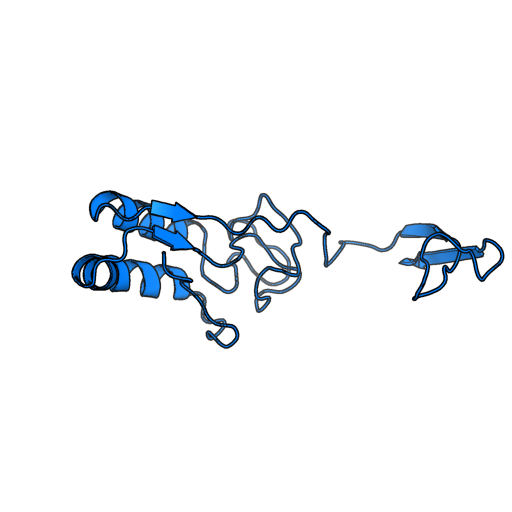TOM 961 C C . LYS A 1 121 ? 8.207 -10.772 -30.906 1.00 98.38 121 LYS A C 1
ATOM 963 O O . LYS A 1 121 ? 7.766 -9.660 -30.628 1.00 98.38 121 LYS A O 1
ATOM 968 N N . GLU A 1 122 ? 9.489 -11.007 -31.154 1.00 98.25 122 GLU A N 1
ATOM 969 C CA . GLU A 1 122 ? 10.520 -9.966 -31.174 1.00 98.25 122 GLU A CA 1
ATOM 970 C C . GLU A 1 122 ? 10.338 -9.024 -32.377 1.00 98.25 122 GLU A C 1
ATOM 972 O O . GLU A 1 122 ? 10.010 -9.458 -33.487 1.00 98.25 122 GLU A O 1
ATOM 977 N N . THR A 1 123 ? 10.550 -7.725 -32.153 1.00 98.06 123 THR A N 1
ATOM 978 C CA . THR A 1 123 ? 10.424 -6.667 -33.172 1.00 98.06 123 THR A CA 1
ATOM 979 C C . THR A 1 123 ? 11.709 -5.867 -33.381 1.00 98.06 123 THR A C 1
ATOM 981 O O . THR A 1 123 ? 11.751 -5.020 -34.273 1.00 98.06 123 THR A O 1
ATOM 984 N N . SER A 1 124 ? 12.764 -6.142 -32.608 1.00 98.12 124 SER A N 1
ATOM 985 C CA . SER A 1 124 ? 14.077 -5.505 -32.740 1.00 98.12 124 SER A CA 1
ATOM 986 C C . SER A 1 124 ? 15.213 -6.524 -32.654 1.00 98.12 124 SER A C 1
ATOM 988 O O . SER A 1 124 ? 15.073 -7.586 -32.055 1.00 98.12 124 SER A O 1
ATOM 990 N N . GLU A 1 125 ? 16.385 -6.153 -33.172 1.00 98.06 125 GLU A N 1
ATOM 991 C CA . GLU A 1 125 ? 17.636 -6.820 -32.794 1.00 98.06 125 GLU A CA 1
ATOM 992 C C . GLU A 1 125 ? 17.987 -6.506 -31.325 1.00 98.06 125 GLU A C 1
ATOM 994 O O . GLU A 1 125 ? 17.578 -5.451 -30.828 1.00 98.06 125 GLU A O 1
ATOM 999 N N . PRO A 1 126 ? 18.755 -7.356 -30.612 1.00 97.88 126 PRO A N 1
ATOM 1000 C CA . PRO A 1 126 ? 19.136 -7.078 -29.231 1.00 97.88 126 PRO A CA 1
ATOM 1001 C C . PRO A 1 126 ? 20.073 -5.871 -29.093 1.00 97.88 126 PRO A C 1
ATOM 1003 O O . PRO A 1 126 ? 21.141 -5.836 -29.710 1.00 97.88 126 PRO A O 1
ATOM 1006 N N . TYR A 1 127 ? 19.747 -4.947 -28.191 1.00 98.12 127 TYR A N 1
ATOM 1007 C CA . TYR A 1 127 ? 20.538 -3.749 -27.882 1.00 98.12 127 TYR A CA 1
ATOM 1008 C C . TYR A 1 127 ? 20.609 -3.520 -26.370 1.00 98.12 127 TYR A C 1
ATOM 1010 O O . TYR A 1 127 ? 20.014 -4.259 -25.590 1.00 98.12 127 TYR A O 1
ATOM 1018 N N . GLU A 1 128 ? 21.407 -2.549 -25.938 1.00 98.06 128 GLU A N 1
ATOM 1019 C CA . GLU A 1 128 ? 21.572 -2.241 -24.521 1.00 98.06 128 GLU A CA 1
ATOM 1020 C C . GLU A 1 128 ? 20.811 -0.968 -24.152 1.00 98.06 128 GLU A C 1
ATOM 1022 O O . GLU A 1 128 ? 20.857 0.023 -24.884 1.00 98.06 128 GLU A O 1
ATOM 1027 N N . ILE A 1 129 ? 20.133 -1.008 -23.009 1.00 97.31 129 ILE A N 1
ATOM 1028 C CA . ILE A 1 129 ? 19.490 0.145 -22.381 1.00 97.31 129 ILE A CA 1
ATOM 1029 C C . ILE A 1 129 ? 20.046 0.348 -20.974 1.00 97.31 129 ILE A C 1
ATOM 1031 O O . ILE A 1 129 ? 20.625 -0.565 -20.386 1.00 97.31 129 ILE A O 1
ATOM 1035 N N . GLU A 1 130 ? 19.826 1.536 -20.426 1.00 96.50 130 GLU A N 1
ATOM 1036 C CA . GLU A 1 130 ? 19.990 1.836 -19.006 1.00 96.50 130 GLU A CA 1
ATOM 1037 C C . GLU A 1 130 ? 18.621 2.246 -18.459 1.00 96.50 130 GLU A C 1
ATOM 1039 O O . GLU A 1 130 ? 18.022 3.203 -18.955 1.00 96.50 130 GLU A O 1
ATOM 1044 N N . GLY A 1 131 ? 18.109 1.487 -17.491 1.00 86.50 131 GLY A N 1
ATOM 1045 C CA . GLY A 1 131 ? 16.767 1.658 -16.929 1.00 86.50 131 GLY A CA 1
ATOM 1046 C C . GLY A 1 131 ? 16.656 1.133 -15.514 1.00 86.50 131 GLY A C 1
ATOM 1047 O O . GLY A 1 131 ? 17.604 0.448 -15.074 1.00 86.50 131 GLY A O 1
#

InterPro domains:
  IPR006047 Glycosyl hydrolase family 13, catalytic domain [PF00128] (21-103)
  IPR017853 Glycoside hydrolase superfamily [SSF51445] (1-128)